Protein AF-J9EE79-F1 (afdb_monomer_lite)

Radius of gyration: 23.02 Å; chains: 1; bounding box: 46×38×69 Å

Organism: Wuchereria bancrofti (NCBI:txid6293)

Sequence (112 aa):
IKDEVVVESGHADDSNTNGWQRLKNVYFNKDVHFETSILMPCIEWTFIGTVFFTGPLGWQRAADRYNRYARGRIFLSPRDALRRKWDYAFTSFLRLGAINGTLASLYVGCMV

pLDDT: mean 78.05, std 16.9, range [33.5, 93.94]

Foldseek 3Di:
DDDDDDDDDDDPDPLPPDPVSVVVCCVPDPVRPPCCVVLVVVLVVLLVVQLVVFLVVQLVVQLVVLVVVCVPDDDPDPVVSVVVSCVRSNVSSCVRSNVRSVVRSVVSVVVD

Structure (mmCIF, N/CA/C/O backbone):
data_AF-J9EE79-F1
#
_entry.id   AF-J9EE79-F1
#
loop_
_atom_site.group_PDB
_atom_site.id
_atom_site.type_symbol
_atom_site.label_atom_id
_atom_site.label_alt_id
_atom_site.label_comp_id
_atom_site.label_asym_id
_atom_site.label_entity_id
_atom_site.label_seq_id
_atom_site.pdbx_PDB_ins_code
_atom_site.Cartn_x
_atom_site.Cartn_y
_atom_site.Cartn_z
_atom_site.occupancy
_atom_site.B_iso_or_equiv
_atom_site.auth_seq_id
_atom_site.auth_comp_id
_atom_site.auth_asym_id
_atom_site.auth_atom_id
_atom_site.pdbx_PDB_model_num
ATOM 1 N N . ILE A 1 1 ? 2.959 25.025 -43.976 1.00 36.16 1 ILE A N 1
ATOM 2 C CA . ILE A 1 1 ? 2.095 23.991 -44.592 1.00 36.16 1 ILE A CA 1
ATOM 3 C C . ILE A 1 1 ? 1.476 23.229 -43.429 1.00 36.16 1 ILE A C 1
ATOM 5 O O . ILE A 1 1 ? 2.221 22.873 -42.533 1.00 36.16 1 ILE A O 1
ATOM 9 N N . LYS A 1 2 ? 0.141 23.185 -43.435 1.00 35.66 2 LYS A N 1
ATOM 10 C CA . LYS A 1 2 ? -0.857 22.679 -42.473 1.00 35.66 2 LYS A CA 1
ATOM 11 C C . LYS A 1 2 ? -0.414 21.751 -41.329 1.00 35.66 2 LYS A C 1
ATOM 13 O O . LYS A 1 2 ? 0.281 20.769 -41.557 1.00 35.66 2 LYS A O 1
ATOM 18 N N . ASP A 1 3 ? -0.971 22.048 -40.154 1.00 47.50 3 ASP A N 1
ATOM 19 C CA . ASP A 1 3 ? -1.198 21.122 -39.044 1.00 47.50 3 ASP A CA 1
ATOM 20 C C . ASP A 1 3 ? -2.080 19.944 -39.478 1.00 47.50 3 ASP A C 1
ATOM 22 O O . ASP A 1 3 ? -3.076 20.150 -40.174 1.00 47.50 3 ASP A O 1
ATOM 26 N N . GLU A 1 4 ? -1.778 18.739 -38.993 1.00 39.09 4 GLU A N 1
ATOM 27 C CA . GLU A 1 4 ? -2.797 17.705 -38.808 1.00 39.09 4 GLU A CA 1
ATOM 28 C C . GLU A 1 4 ? -2.408 16.800 -37.631 1.00 39.09 4 GLU A C 1
ATOM 30 O O . GLU A 1 4 ? -1.586 15.891 -37.728 1.00 39.09 4 GLU A O 1
ATOM 35 N N . VAL A 1 5 ? -2.990 17.113 -36.474 1.00 45.62 5 VAL A N 1
ATOM 36 C CA . VAL A 1 5 ? -3.140 16.175 -35.364 1.00 45.62 5 VAL A CA 1
ATOM 37 C C . VAL A 1 5 ? -4.247 15.208 -35.771 1.00 45.62 5 VAL A C 1
ATOM 39 O O . VAL A 1 5 ? -5.399 15.620 -35.891 1.00 45.62 5 VAL A O 1
ATOM 42 N N . VAL A 1 6 ? -3.909 13.932 -35.950 1.00 39.25 6 VAL A N 1
ATOM 43 C CA . VAL A 1 6 ? -4.885 12.838 -35.989 1.00 39.25 6 VAL A CA 1
ATOM 44 C C . VAL A 1 6 ? -4.600 11.929 -34.802 1.00 39.25 6 VAL A C 1
ATOM 46 O O . VAL A 1 6 ? -3.620 11.188 -34.771 1.00 39.25 6 VAL A O 1
ATOM 49 N N . VAL A 1 7 ? -5.461 12.047 -33.795 1.00 52.47 7 VAL A N 1
ATOM 50 C CA . VAL A 1 7 ? -5.678 11.031 -32.766 1.00 52.47 7 VAL A CA 1
ATOM 51 C C . VAL A 1 7 ? -6.715 10.042 -33.313 1.00 52.47 7 VAL A C 1
ATOM 53 O O . VAL A 1 7 ? -7.610 10.448 -34.045 1.00 52.47 7 VAL A O 1
ATOM 56 N N . GLU A 1 8 ? -6.594 8.784 -32.882 1.00 37.59 8 GLU A N 1
ATOM 57 C CA . GLU A 1 8 ? -7.497 7.631 -33.055 1.00 37.59 8 GLU A CA 1
ATOM 58 C C . GLU A 1 8 ? -7.158 6.636 -34.173 1.00 37.59 8 GLU A C 1
ATOM 60 O O . GLU A 1 8 ? -7.468 6.800 -35.347 1.00 37.59 8 GLU A O 1
ATOM 65 N N . SER A 1 9 ? -6.661 5.471 -33.770 1.00 33.50 9 SER A N 1
ATOM 66 C CA . SER A 1 9 ? -7.526 4.289 -33.642 1.00 33.50 9 SER A CA 1
ATOM 67 C C . SER A 1 9 ? -6.713 3.132 -33.066 1.00 33.50 9 SER A C 1
ATOM 69 O O . SER A 1 9 ? -5.567 2.894 -33.442 1.00 33.50 9 SER A O 1
ATOM 71 N N . GLY A 1 10 ? -7.288 2.438 -32.085 1.00 39.25 10 GLY A N 1
ATOM 72 C CA . GLY A 1 10 ? -6.672 1.262 -31.496 1.00 39.25 10 GLY A CA 1
ATOM 73 C C . GLY A 1 10 ? -6.487 0.170 -32.542 1.00 39.25 10 GLY A C 1
ATOM 74 O O . GLY A 1 10 ? -7.462 -0.373 -33.055 1.00 39.25 10 GLY A O 1
ATOM 75 N N . HIS A 1 11 ? -5.238 -0.205 -32.793 1.00 37.06 11 HIS A N 1
ATOM 76 C CA . HIS A 1 11 ? -4.930 -1.551 -33.237 1.00 37.06 11 HIS A CA 1
ATOM 77 C C . HIS A 1 11 ? -4.276 -2.256 -32.054 1.00 37.06 11 HIS A C 1
ATOM 79 O O . HI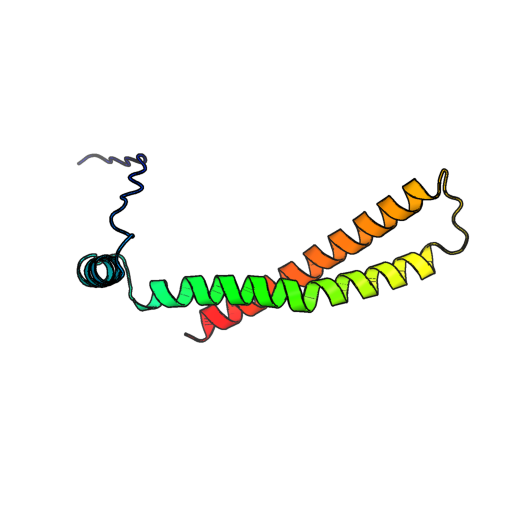S A 1 11 ? -3.079 -2.140 -31.798 1.00 37.06 11 HIS A O 1
ATOM 85 N N . ALA A 1 12 ? -5.115 -2.931 -31.266 1.00 45.25 12 ALA A N 1
ATOM 86 C CA . ALA A 1 12 ? -4.670 -4.045 -30.448 1.00 45.25 12 ALA A CA 1
ATOM 87 C C . ALA A 1 12 ? -4.227 -5.144 -31.420 1.00 45.25 12 ALA A C 1
ATOM 89 O O . ALA A 1 12 ? -4.970 -6.079 -31.699 1.00 45.25 12 ALA A O 1
ATOM 90 N N . ASP A 1 13 ? -3.055 -4.954 -32.019 1.00 44.16 13 ASP A N 1
ATOM 91 C CA . ASP A 1 13 ? -2.452 -5.963 -32.859 1.00 44.16 13 ASP A CA 1
ATOM 92 C C . ASP A 1 13 ? -2.027 -7.114 -31.957 1.00 44.16 13 ASP A C 1
ATOM 94 O O . ASP A 1 13 ? -1.151 -6.990 -31.094 1.00 44.16 13 ASP A O 1
ATOM 98 N N . ASP A 1 14 ? -2.626 -8.270 -32.218 1.00 53.53 14 ASP A N 1
ATOM 99 C CA . ASP A 1 14 ? -2.271 -9.592 -31.696 1.00 53.53 14 ASP A CA 1
ATOM 100 C C . ASP A 1 14 ? -0.822 -10.018 -32.049 1.00 53.53 14 ASP A C 1
ATOM 102 O O . ASP A 1 14 ? -0.419 -11.167 -31.858 1.00 53.53 14 ASP A O 1
ATOM 106 N N . SER A 1 15 ? 0.021 -9.091 -32.522 1.00 53.62 15 SER A N 1
ATOM 107 C CA . SER A 1 15 ? 1.445 -9.291 -32.804 1.00 53.62 15 SER A CA 1
ATOM 108 C C . SER A 1 15 ? 2.318 -9.390 -31.547 1.00 53.62 15 SER A C 1
ATOM 110 O O . SER A 1 15 ? 3.537 -9.516 -31.650 1.00 53.62 15 SER A O 1
ATOM 112 N N . ASN A 1 16 ? 1.723 -9.314 -30.354 1.00 54.81 16 ASN A N 1
ATOM 113 C CA . ASN A 1 16 ? 2.418 -9.437 -29.069 1.00 54.81 16 ASN A CA 1
ATOM 114 C C . ASN A 1 16 ? 2.365 -10.852 -28.470 1.00 54.81 16 ASN A C 1
ATOM 116 O O . ASN A 1 16 ? 2.787 -11.056 -27.333 1.00 54.81 16 ASN A O 1
ATOM 120 N N . THR A 1 17 ? 1.876 -11.841 -29.218 1.00 61.56 17 THR A N 1
ATOM 121 C CA . THR A 1 17 ? 1.794 -13.237 -28.760 1.00 61.56 17 THR A CA 1
ATOM 122 C C . THR A 1 17 ? 3.158 -13.934 -28.687 1.00 61.56 17 THR A C 1
ATOM 124 O O . THR A 1 17 ? 3.310 -14.888 -27.926 1.00 61.56 17 THR A O 1
ATOM 127 N N . ASN A 1 18 ? 4.179 -13.453 -29.410 1.00 74.50 18 ASN A N 1
ATOM 128 C CA . ASN A 1 18 ? 5.511 -14.062 -29.433 1.00 74.50 18 ASN A CA 1
ATOM 129 C C . ASN A 1 18 ? 6.614 -13.078 -28.995 1.00 74.50 18 ASN A C 1
ATOM 131 O O . ASN A 1 18 ? 6.776 -11.995 -29.562 1.00 74.50 18 ASN A O 1
ATOM 135 N N . GLY A 1 19 ? 7.428 -13.477 -28.009 1.00 74.19 19 GLY A N 1
ATOM 136 C CA . GLY A 1 19 ? 8.492 -12.644 -27.431 1.00 74.19 19 GLY A CA 1
ATOM 137 C C . GLY A 1 19 ? 9.525 -12.147 -28.450 1.00 74.19 19 GLY A C 1
ATOM 138 O O . GLY A 1 19 ? 10.095 -11.071 -28.275 1.00 74.19 19 GLY A O 1
ATOM 139 N N . TRP A 1 20 ? 9.714 -12.872 -29.556 1.00 76.31 20 TRP A N 1
ATOM 140 C CA . TRP A 1 20 ? 10.617 -12.468 -30.636 1.00 76.31 20 TRP A CA 1
ATOM 141 C C . TRP A 1 20 ? 10.116 -11.254 -31.433 1.00 76.31 20 TRP A C 1
ATOM 143 O O . TRP A 1 20 ? 10.906 -10.376 -31.779 1.00 76.31 20 TRP A O 1
ATOM 153 N N . GLN A 1 21 ? 8.808 -11.157 -31.690 1.00 75.12 21 GLN A N 1
ATOM 154 C CA . GLN A 1 21 ? 8.219 -9.997 -32.376 1.00 75.12 21 GLN A CA 1
ATOM 155 C C . GLN A 1 21 ? 8.322 -8.739 -31.514 1.00 75.12 21 GLN A C 1
ATOM 157 O O . GLN A 1 21 ? 8.664 -7.673 -32.021 1.00 75.12 21 GLN A O 1
ATOM 162 N N . ARG A 1 22 ? 8.146 -8.883 -30.196 1.00 70.38 22 ARG A N 1
ATOM 163 C CA . ARG A 1 22 ? 8.341 -7.796 -29.230 1.00 70.38 22 ARG A CA 1
ATOM 164 C C . ARG A 1 22 ? 9.783 -7.284 -29.231 1.00 70.38 22 ARG A C 1
ATOM 166 O O . ARG A 1 22 ? 10.000 -6.078 -29.253 1.00 70.38 22 ARG A O 1
ATOM 173 N N . LEU A 1 23 ? 10.762 -8.187 -29.277 1.00 70.94 23 LEU A N 1
ATOM 174 C CA . LEU A 1 23 ? 12.179 -7.821 -29.334 1.00 70.94 23 LEU A CA 1
ATOM 175 C C . LEU A 1 23 ? 12.526 -7.121 -30.656 1.00 70.94 23 LEU A C 1
ATOM 177 O O . LEU A 1 23 ? 13.220 -6.109 -30.662 1.00 70.94 23 LEU A O 1
ATOM 181 N N . LYS A 1 24 ? 11.971 -7.603 -31.772 1.00 72.69 24 LYS A N 1
ATOM 182 C CA . LYS A 1 24 ? 12.139 -6.980 -33.089 1.00 72.69 24 LYS A CA 1
ATOM 183 C C . LYS A 1 24 ? 11.542 -5.567 -33.119 1.00 72.69 24 LYS A C 1
ATOM 185 O O . LYS A 1 24 ? 12.205 -4.642 -33.573 1.00 72.69 24 LYS A O 1
ATOM 190 N N . ASN A 1 25 ? 10.353 -5.371 -32.557 1.00 70.81 25 ASN A N 1
ATOM 191 C CA . ASN A 1 25 ? 9.716 -4.054 -32.492 1.00 70.81 25 ASN A CA 1
ATOM 192 C C . ASN A 1 25 ? 10.520 -3.039 -31.666 1.00 70.81 25 ASN A C 1
ATOM 194 O O . ASN A 1 25 ? 10.580 -1.880 -32.057 1.00 70.81 25 ASN A O 1
ATOM 198 N N . VAL A 1 26 ? 11.193 -3.463 -30.588 1.00 70.38 26 VAL A N 1
ATOM 199 C CA . VAL A 1 26 ? 12.075 -2.586 -29.787 1.00 70.38 26 VAL A CA 1
ATOM 200 C C . VAL A 1 26 ? 13.303 -2.115 -30.578 1.00 70.38 26 VAL A C 1
ATOM 202 O O . VAL A 1 26 ? 13.761 -0.997 -30.387 1.00 70.38 26 VAL A O 1
ATOM 205 N N . TYR A 1 27 ? 13.832 -2.935 -31.488 1.00 66.69 27 TYR A N 1
ATOM 206 C CA . TYR A 1 27 ? 14.990 -2.556 -32.309 1.00 66.69 27 TYR A CA 1
ATOM 207 C C . TYR A 1 27 ? 14.625 -1.741 -33.557 1.00 66.69 27 TYR A C 1
ATOM 209 O O . TYR A 1 27 ? 15.426 -0.921 -34.002 1.00 66.69 27 TYR A O 1
ATOM 217 N N . PHE A 1 28 ? 13.455 -1.986 -34.156 1.00 71.12 28 PHE A N 1
ATOM 218 C CA . PHE A 1 28 ? 13.053 -1.345 -35.413 1.00 71.12 28 PHE A CA 1
ATOM 219 C C . PHE A 1 28 ? 12.262 -0.043 -35.217 1.00 71.12 28 PHE A C 1
ATOM 221 O O . PHE A 1 28 ? 12.352 0.839 -36.072 1.00 71.12 28 PHE A O 1
ATOM 228 N N . ASN A 1 29 ? 11.538 0.121 -34.104 1.00 67.25 29 ASN A N 1
ATOM 229 C CA . ASN A 1 29 ? 10.884 1.388 -33.780 1.00 67.25 29 ASN A CA 1
ATOM 230 C C . ASN A 1 29 ? 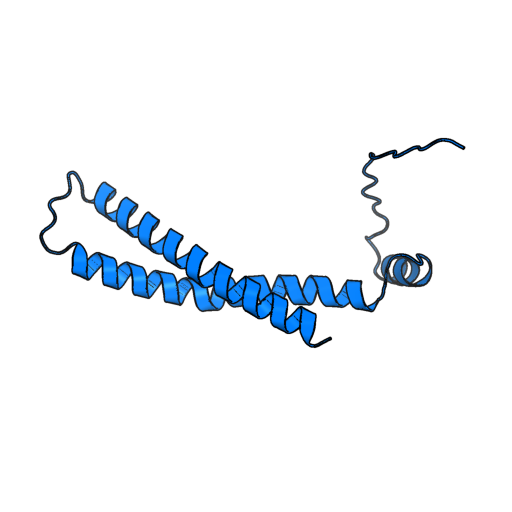11.856 2.315 -33.050 1.00 67.25 29 ASN A C 1
ATOM 232 O O . ASN A 1 29 ? 12.231 2.060 -31.909 1.00 67.25 29 ASN A O 1
ATOM 236 N N . LYS A 1 30 ? 12.219 3.432 -33.692 1.00 59.75 30 LYS A N 1
ATOM 237 C CA . LYS A 1 30 ? 13.087 4.473 -33.110 1.00 59.75 30 LYS A CA 1
ATOM 238 C C . LYS A 1 30 ? 12.515 5.132 -31.850 1.00 59.75 30 LYS A C 1
ATOM 240 O O . LYS A 1 30 ? 13.286 5.709 -31.091 1.00 59.75 30 LYS A O 1
ATOM 245 N N . ASP A 1 31 ? 11.208 5.012 -31.632 1.00 59.84 31 ASP A N 1
ATOM 246 C CA . ASP A 1 31 ? 10.496 5.665 -30.530 1.00 59.84 31 ASP A CA 1
ATOM 247 C C . ASP A 1 31 ? 10.427 4.798 -29.258 1.00 59.84 31 ASP A C 1
ATOM 249 O O . ASP A 1 31 ? 10.054 5.286 -28.192 1.00 59.84 31 ASP A O 1
ATOM 253 N N . VAL A 1 32 ? 10.792 3.509 -29.336 1.00 61.44 32 VAL A N 1
ATOM 254 C CA . VAL A 1 32 ? 10.757 2.586 -28.191 1.00 61.44 32 VAL A CA 1
ATOM 255 C C . VAL A 1 32 ? 12.175 2.350 -27.685 1.00 61.44 32 VAL A C 1
ATOM 257 O O . VAL A 1 32 ? 12.879 1.450 -28.136 1.00 61.44 32 VAL A O 1
ATOM 260 N N . HIS A 1 33 ? 12.606 3.151 -26.711 1.00 69.00 33 HIS A N 1
ATOM 261 C CA . HIS A 1 33 ? 13.890 2.929 -26.053 1.00 69.00 33 HIS A CA 1
ATOM 262 C C . HIS A 1 33 ? 13.833 1.686 -25.153 1.00 69.00 33 HIS A C 1
ATOM 264 O O . HIS A 1 33 ? 12.928 1.521 -24.328 1.00 69.00 33 HIS A O 1
ATOM 270 N N . PHE A 1 34 ? 14.837 0.815 -25.293 1.00 68.31 34 PHE A N 1
ATOM 271 C CA . PHE A 1 34 ? 15.007 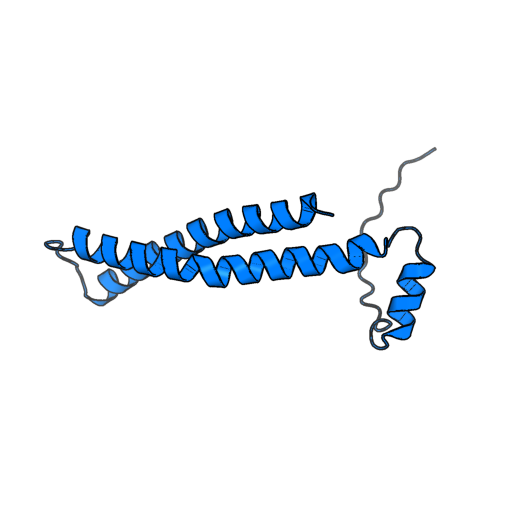-0.386 -24.470 1.00 68.31 34 PHE A CA 1
ATOM 272 C C . PHE A 1 34 ? 14.973 -0.061 -22.968 1.00 68.31 34 PHE A C 1
ATOM 274 O O . PHE A 1 34 ? 14.308 -0.753 -22.198 1.00 68.31 34 PHE A O 1
ATOM 281 N N . GLU A 1 35 ? 15.606 1.042 -22.572 1.00 72.00 35 GLU A N 1
ATOM 282 C CA . GLU A 1 35 ? 15.638 1.528 -21.190 1.00 72.00 35 GLU A CA 1
ATOM 283 C C . GLU A 1 35 ? 14.230 1.828 -20.666 1.00 72.00 35 GLU A C 1
ATOM 285 O O . GLU A 1 35 ? 13.841 1.317 -19.618 1.00 72.00 35 GLU A O 1
ATOM 290 N N . THR A 1 36 ? 13.405 2.543 -21.436 1.00 76.56 36 THR A N 1
ATOM 291 C CA . THR A 1 36 ? 12.020 2.859 -21.055 1.00 76.56 36 THR A CA 1
ATOM 292 C C . THR A 1 36 ? 11.163 1.600 -20.915 1.00 76.56 36 THR A C 1
ATOM 294 O O . THR A 1 36 ? 10.329 1.518 -20.013 1.00 76.56 36 THR A O 1
ATOM 297 N N . SER A 1 37 ? 11.402 0.588 -21.758 1.00 76.25 37 SER A N 1
ATOM 298 C CA . SER A 1 37 ? 10.641 -0.669 -21.744 1.00 76.25 37 SER A CA 1
ATOM 299 C C . SER A 1 37 ? 10.853 -1.518 -20.482 1.00 76.25 37 SER A C 1
ATOM 301 O O . SER A 1 37 ? 9.975 -2.300 -20.115 1.00 76.25 37 SER A O 1
ATOM 303 N N . ILE A 1 38 ? 11.997 -1.359 -19.811 1.00 80.25 38 ILE A N 1
ATOM 304 C CA . ILE A 1 38 ? 12.333 -2.050 -18.556 1.00 80.25 38 ILE A CA 1
ATOM 305 C C . ILE A 1 38 ? 12.024 -1.153 -17.356 1.00 80.25 38 ILE A C 1
ATOM 307 O O . ILE A 1 38 ? 11.552 -1.622 -16.322 1.00 80.25 38 ILE A O 1
ATOM 311 N N . LEU A 1 39 ? 12.254 0.149 -17.497 1.00 83.25 39 LEU A N 1
ATOM 312 C CA . LEU A 1 39 ? 12.105 1.118 -16.422 1.00 83.25 39 LEU A CA 1
ATOM 313 C C . LEU A 1 39 ? 10.631 1.325 -16.049 1.00 83.25 39 LEU A C 1
ATOM 315 O O . LEU A 1 39 ? 10.310 1.313 -14.862 1.00 83.25 39 LEU A O 1
ATOM 319 N N . MET A 1 40 ? 9.721 1.423 -17.028 1.00 84.31 40 MET A N 1
ATOM 320 C CA . MET A 1 40 ? 8.282 1.559 -16.753 1.00 84.31 40 MET A CA 1
ATOM 321 C C . MET A 1 40 ? 7.714 0.441 -15.866 1.00 84.31 40 MET A C 1
ATOM 323 O O . MET A 1 40 ? 7.181 0.764 -14.802 1.00 84.31 40 MET A O 1
ATOM 327 N N . PRO A 1 41 ? 7.856 -0.857 -16.204 1.00 88.12 41 PRO A N 1
ATOM 328 C CA . PRO A 1 41 ? 7.340 -1.910 -15.338 1.00 88.12 41 PRO A CA 1
ATOM 329 C C . PRO A 1 41 ? 8.046 -1.921 -13.976 1.00 88.12 41 PRO A C 1
ATOM 331 O O . PRO A 1 41 ? 7.399 -2.165 -12.962 1.00 88.12 41 PRO A O 1
ATOM 334 N N . CYS A 1 42 ? 9.343 -1.603 -13.901 1.00 88.00 42 CYS A N 1
ATOM 335 C CA . CYS A 1 42 ? 10.037 -1.482 -12.616 1.00 88.00 42 CYS A CA 1
ATOM 336 C C . CYS A 1 42 ? 9.426 -0.393 -11.720 1.00 88.00 42 CYS A C 1
ATOM 338 O O . CYS A 1 42 ? 9.219 -0.641 -10.531 1.00 88.00 42 CYS A O 1
ATOM 340 N N . ILE A 1 43 ? 9.093 0.780 -12.269 1.00 89.62 43 ILE A N 1
ATOM 341 C CA . ILE A 1 43 ? 8.406 1.870 -11.554 1.00 89.62 43 ILE A CA 1
ATOM 342 C C . ILE A 1 43 ? 7.010 1.433 -11.095 1.00 89.62 43 ILE A C 1
ATOM 344 O O . ILE A 1 43 ? 6.637 1.663 -9.944 1.00 89.62 43 ILE A O 1
ATOM 348 N N . GLU A 1 44 ? 6.242 0.776 -11.962 1.00 90.88 44 GLU A N 1
ATOM 349 C CA . GLU A 1 44 ? 4.892 0.306 -11.635 1.00 90.88 44 GLU A CA 1
ATOM 350 C C . GLU A 1 44 ? 4.913 -0.733 -10.511 1.00 90.88 44 GLU A C 1
ATOM 352 O O . GLU A 1 44 ? 4.195 -0.603 -9.517 1.00 90.88 44 GLU A O 1
ATOM 357 N N . TRP A 1 45 ? 5.782 -1.740 -10.613 1.00 92.25 45 TRP A N 1
ATOM 358 C CA . TRP A 1 45 ? 5.910 -2.781 -9.597 1.00 92.25 45 TRP A CA 1
ATOM 359 C C . TRP A 1 45 ? 6.459 -2.247 -8.278 1.00 92.25 45 TRP A C 1
ATOM 361 O O . TRP A 1 45 ? 6.018 -2.686 -7.215 1.00 92.25 45 TRP A O 1
ATOM 371 N N . THR A 1 46 ? 7.380 -1.281 -8.312 1.00 92.69 46 THR A N 1
ATOM 372 C CA . THR A 1 46 ? 7.872 -0.641 -7.084 1.00 92.69 46 THR A CA 1
ATOM 373 C C . THR A 1 46 ? 6.801 0.217 -6.431 1.00 92.69 46 THR A C 1
ATOM 375 O O . THR A 1 46 ? 6.633 0.120 -5.214 1.00 92.69 46 THR A O 1
ATOM 378 N N . PHE A 1 47 ? 6.003 0.966 -7.196 1.00 93.25 47 PHE A N 1
ATOM 379 C CA . PHE A 1 47 ? 4.828 1.668 -6.675 1.00 93.25 47 PHE A CA 1
ATOM 380 C C . PHE A 1 47 ? 3.838 0.693 -6.021 1.00 93.25 47 PHE A C 1
ATOM 382 O O . PHE A 1 47 ? 3.467 0.855 -4.859 1.00 93.25 47 PHE A O 1
ATOM 389 N N . ILE A 1 48 ? 3.448 -0.363 -6.737 1.00 93.94 48 ILE A N 1
ATOM 390 C CA . ILE A 1 48 ? 2.490 -1.359 -6.245 1.00 93.94 48 ILE A CA 1
ATOM 391 C C . ILE A 1 48 ? 3.027 -2.037 -4.977 1.00 93.94 48 ILE A C 1
ATOM 393 O O . ILE A 1 48 ? 2.340 -2.084 -3.954 1.00 93.94 48 ILE A O 1
ATOM 397 N N . GLY A 1 49 ? 4.273 -2.513 -5.005 1.00 93.94 49 GLY A N 1
ATOM 398 C CA . GLY A 1 49 ? 4.899 -3.201 -3.877 1.00 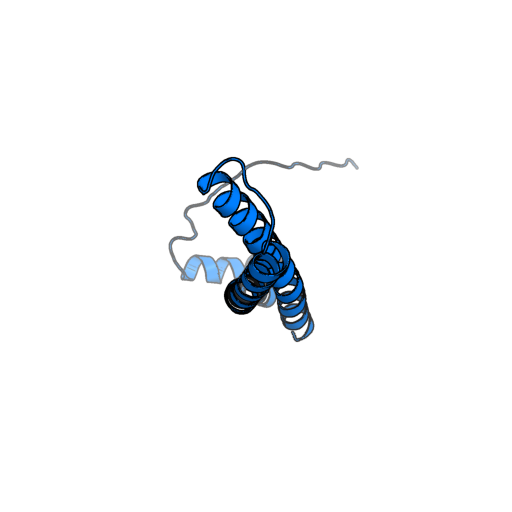93.94 49 GLY A CA 1
ATOM 399 C C . GLY A 1 49 ? 4.992 -2.325 -2.629 1.00 93.94 49 GLY A C 1
ATOM 400 O O . GLY A 1 49 ? 4.700 -2.772 -1.519 1.00 93.94 49 GLY A O 1
ATOM 401 N N . THR A 1 50 ? 5.328 -1.049 -2.794 1.00 93.56 50 THR A N 1
ATOM 402 C CA . THR A 1 50 ? 5.453 -0.108 -1.671 1.00 93.56 50 THR A CA 1
ATOM 403 C C . THR A 1 50 ? 4.104 0.325 -1.108 1.00 93.56 50 THR A C 1
ATOM 405 O O . THR A 1 50 ? 3.972 0.434 0.116 1.00 93.56 50 THR A O 1
ATOM 408 N N . VAL A 1 51 ? 3.074 0.486 -1.944 1.00 93.69 51 VAL A N 1
ATOM 409 C CA . VAL A 1 51 ? 1.689 0.691 -1.489 1.00 93.69 51 VAL A CA 1
ATOM 410 C C . VAL A 1 51 ? 1.223 -0.504 -0.655 1.00 93.69 51 VAL A C 1
ATOM 412 O O . VAL A 1 51 ? 0.705 -0.313 0.447 1.00 93.69 51 VAL A O 1
ATOM 415 N N . PHE A 1 52 ? 1.456 -1.734 -1.120 1.00 93.12 52 PHE A N 1
ATOM 416 C CA . PHE A 1 52 ? 1.062 -2.942 -0.389 1.00 93.12 52 PHE A CA 1
ATOM 417 C C . PHE A 1 52 ? 1.858 -3.170 0.896 1.00 93.12 52 PHE A C 1
ATOM 419 O O . PHE A 1 52 ? 1.309 -3.713 1.850 1.00 93.12 52 PHE A O 1
ATOM 426 N N . PHE A 1 53 ? 3.117 -2.739 0.965 1.00 92.88 53 PHE A N 1
ATOM 427 C CA . PHE A 1 53 ? 3.925 -2.889 2.174 1.00 92.88 53 PHE A CA 1
ATOM 428 C C . PHE A 1 53 ? 3.620 -1.808 3.222 1.00 92.88 53 PHE A C 1
ATOM 430 O O . PHE A 1 53 ? 3.470 -2.089 4.412 1.00 92.88 53 PHE A O 1
ATOM 437 N N . THR A 1 54 ? 3.496 -0.550 2.794 1.00 91.25 54 THR A N 1
ATOM 438 C CA . THR A 1 54 ? 3.339 0.592 3.711 1.00 91.25 54 THR A CA 1
ATOM 439 C C . THR A 1 54 ? 1.881 0.920 4.029 1.00 91.25 54 THR A C 1
ATOM 441 O O . THR A 1 54 ? 1.583 1.416 5.120 1.00 91.25 54 THR A O 1
ATOM 444 N N . GLY A 1 55 ? 0.955 0.597 3.126 1.00 89.25 55 GLY A N 1
ATOM 445 C CA . GLY A 1 55 ? -0.477 0.811 3.301 1.00 89.25 55 GLY A CA 1
ATOM 446 C C . GLY A 1 55 ? -1.062 0.100 4.530 1.00 89.25 55 GLY A C 1
ATOM 447 O O . GLY A 1 55 ? -1.712 0.769 5.342 1.00 89.25 55 GLY A O 1
ATOM 448 N N . PRO A 1 56 ? -0.823 -1.211 4.749 1.00 92.19 56 PRO A N 1
ATOM 449 C CA . PRO A 1 56 ? -1.345 -1.934 5.913 1.00 92.19 56 PRO A CA 1
ATOM 450 C C . PRO A 1 56 ? -0.853 -1.361 7.248 1.00 92.19 56 PRO A C 1
ATOM 452 O O . PRO A 1 56 ? -1.609 -1.300 8.216 1.00 92.19 56 PRO A O 1
ATOM 455 N N . LEU A 1 57 ? 0.382 -0.856 7.293 1.00 90.25 57 LEU A N 1
ATOM 456 C CA . LEU A 1 57 ? 0.923 -0.146 8.457 1.00 90.25 57 LEU A CA 1
ATOM 457 C C . LEU A 1 57 ? 0.145 1.146 8.759 1.00 90.25 57 LEU A C 1
ATOM 459 O O . LEU A 1 57 ? -0.097 1.476 9.923 1.00 90.25 57 LEU A O 1
ATOM 463 N N . GLY A 1 58 ? -0.262 1.885 7.724 1.00 87.50 58 GLY A N 1
ATOM 464 C CA . GLY A 1 58 ? -1.129 3.061 7.855 1.00 87.50 58 GLY A CA 1
ATOM 465 C C . GLY A 1 58 ? -2.531 2.695 8.337 1.00 87.50 58 GLY A C 1
ATOM 466 O O . GLY A 1 58 ? -3.061 3.342 9.243 1.00 87.50 58 GLY A O 1
ATOM 467 N N . TRP A 1 59 ? -3.084 1.614 7.786 1.00 89.75 59 TRP A N 1
ATOM 468 C CA . TRP A 1 59 ? -4.384 1.052 8.148 1.00 89.75 59 TRP A CA 1
ATOM 469 C C . TRP A 1 59 ? -4.457 0.661 9.631 1.00 89.75 59 TRP A C 1
ATOM 471 O O . TRP A 1 59 ? -5.344 1.128 10.349 1.00 89.75 59 TRP A O 1
ATOM 481 N N . GLN A 1 60 ? -3.486 -0.117 10.119 1.00 90.88 60 GLN A N 1
ATOM 482 C CA . GLN A 1 60 ? -3.416 -0.551 11.520 1.00 90.88 60 GLN A CA 1
ATOM 483 C C . GLN A 1 60 ? -3.301 0.642 12.478 1.00 90.88 60 GLN A C 1
ATOM 485 O O . GLN A 1 60 ? -4.100 0.788 13.405 1.00 90.88 60 GLN A O 1
ATOM 490 N N . ARG A 1 61 ? -2.379 1.576 12.204 1.00 89.75 61 ARG A N 1
ATOM 491 C CA . ARG A 1 61 ? -2.199 2.783 13.031 1.00 89.75 61 ARG A CA 1
ATOM 492 C C . ARG A 1 61 ? -3.440 3.676 13.059 1.00 89.75 61 ARG A C 1
ATOM 494 O O . ARG A 1 61 ? -3.675 4.366 14.055 1.00 89.75 61 ARG A O 1
ATOM 501 N N . ALA A 1 62 ? -4.201 3.724 11.969 1.00 90.06 62 ALA A N 1
ATOM 502 C CA . ALA A 1 62 ? -5.448 4.473 11.891 1.00 90.06 62 ALA A CA 1
ATOM 503 C C . ALA A 1 62 ? -6.571 3.776 12.669 1.00 90.06 62 ALA A C 1
ATOM 505 O O . ALA A 1 62 ? -7.273 4.430 13.440 1.00 90.06 62 ALA A O 1
ATOM 506 N N . ALA A 1 63 ? -6.692 2.453 12.555 1.00 89.06 63 ALA A N 1
ATOM 507 C CA . ALA A 1 63 ? -7.648 1.670 13.331 1.00 89.06 63 ALA A CA 1
ATOM 508 C C . ALA A 1 63 ? -7.417 1.814 14.849 1.00 89.06 63 ALA A C 1
ATOM 510 O O . ALA A 1 63 ? -8.376 2.007 15.601 1.00 89.06 63 ALA A O 1
ATOM 511 N N . ASP A 1 64 ? -6.159 1.816 15.297 1.00 89.31 64 ASP A N 1
ATOM 512 C CA . ASP A 1 64 ? -5.805 2.017 16.708 1.00 89.31 64 ASP A CA 1
ATOM 513 C C . ASP A 1 64 ? -6.087 3.436 17.202 1.00 89.31 64 ASP A C 1
ATOM 515 O O . ASP A 1 64 ? -6.517 3.639 18.341 1.00 89.31 64 ASP A O 1
ATOM 519 N N . ARG A 1 65 ? -5.857 4.451 16.360 1.00 88.88 65 ARG A N 1
ATOM 520 C CA . ARG A 1 65 ? -6.258 5.831 16.667 1.00 88.88 65 ARG A CA 1
ATOM 521 C C . ARG A 1 65 ? -7.773 5.942 16.774 1.00 88.88 65 ARG A C 1
ATOM 523 O O . ARG A 1 65 ? -8.267 6.500 17.749 1.00 88.88 65 ARG A O 1
ATOM 530 N N . TYR A 1 66 ? -8.504 5.359 15.829 1.00 88.25 66 TYR A N 1
ATOM 531 C CA . TYR A 1 66 ? -9.961 5.351 15.848 1.00 88.25 66 TYR A CA 1
ATOM 532 C C . TYR A 1 66 ? -10.497 4.724 17.137 1.00 88.25 66 TYR A C 1
ATOM 534 O O . TYR A 1 66 ? -11.307 5.344 17.816 1.00 88.25 66 TYR A O 1
ATOM 542 N N . ASN A 1 67 ? -9.994 3.549 17.529 1.00 86.56 67 ASN A N 1
ATOM 543 C CA . ASN A 1 67 ? -10.400 2.881 18.767 1.00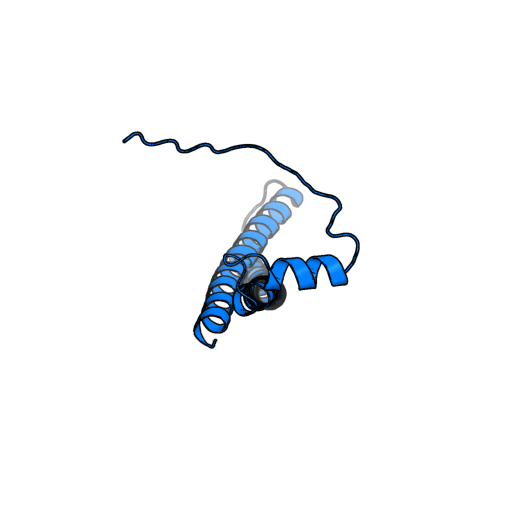 86.56 67 ASN A CA 1
ATOM 544 C C . ASN A 1 67 ? -10.140 3.749 20.015 1.00 86.56 67 ASN A C 1
ATOM 546 O O . ASN A 1 67 ? -10.952 3.745 20.938 1.00 86.56 67 ASN A O 1
ATOM 550 N N . ARG A 1 68 ? -9.040 4.516 20.046 1.00 87.81 68 ARG A N 1
ATOM 551 C CA . ARG A 1 68 ? -8.732 5.442 21.150 1.00 87.81 68 ARG A CA 1
ATOM 552 C C . ARG A 1 68 ? -9.696 6.630 21.204 1.00 87.81 68 ARG A C 1
ATOM 554 O O . ARG A 1 68 ? -10.207 6.928 22.277 1.00 87.81 68 ARG A O 1
ATOM 561 N N . TYR A 1 69 ? -9.992 7.258 20.066 1.00 86.19 69 TYR A N 1
ATOM 562 C CA . TYR A 1 69 ? -10.895 8.420 19.981 1.00 86.19 69 TYR A CA 1
ATOM 563 C C . TYR A 1 69 ? -12.391 8.060 19.931 1.00 86.19 69 TYR A C 1
ATOM 565 O O . TYR A 1 69 ? -13.254 8.936 19.985 1.00 86.19 69 TYR A O 1
ATOM 573 N N . ALA A 1 70 ? -12.734 6.785 19.755 1.00 83.31 70 ALA A N 1
ATOM 574 C CA . ALA A 1 70 ? -14.115 6.307 19.751 1.00 83.31 70 ALA A CA 1
ATOM 575 C C . ALA A 1 70 ? -14.620 5.916 21.149 1.00 83.31 70 ALA A C 1
ATOM 577 O O . ALA A 1 70 ? -15.828 5.746 21.315 1.00 83.31 70 ALA A O 1
ATOM 578 N N . ARG A 1 71 ? -13.739 5.796 22.157 1.00 80.81 71 ARG A N 1
ATOM 579 C CA . ARG A 1 71 ? -14.154 5.525 23.543 1.00 80.81 71 ARG A CA 1
ATOM 580 C C . ARG A 1 71 ? -15.106 6.628 24.020 1.00 80.81 71 ARG A C 1
ATOM 582 O O . ARG A 1 71 ? -14.729 7.793 24.052 1.00 80.81 71 ARG A O 1
ATOM 589 N N . GLY A 1 72 ? -16.338 6.248 24.361 1.00 77.25 72 GLY A N 1
ATOM 590 C CA . GLY A 1 72 ? -17.379 7.159 24.853 1.00 77.25 72 GLY A CA 1
ATOM 591 C C . GLY A 1 72 ? -18.296 7.761 23.782 1.00 77.25 72 GLY A C 1
ATOM 592 O O . GLY A 1 72 ? -19.211 8.500 24.133 1.00 77.25 72 GLY A O 1
ATOM 593 N N . ARG A 1 73 ? -18.108 7.445 22.491 1.00 80.56 73 ARG A N 1
ATOM 594 C CA . ARG A 1 73 ? -19.050 7.872 21.446 1.00 80.56 73 ARG A CA 1
ATOM 595 C C . ARG A 1 73 ? -20.224 6.903 21.334 1.00 80.56 73 ARG A C 1
ATOM 597 O O . ARG A 1 73 ? -20.035 5.697 21.203 1.00 80.56 73 ARG A O 1
ATOM 604 N N . ILE A 1 74 ? -21.434 7.455 21.365 1.00 80.00 74 ILE A N 1
ATOM 605 C CA . ILE A 1 74 ? -22.679 6.713 21.169 1.00 80.00 74 ILE A CA 1
ATOM 606 C C . ILE A 1 74 ? -22.923 6.623 19.661 1.00 80.00 74 ILE A C 1
ATOM 608 O O . ILE A 1 74 ? -22.999 7.642 18.975 1.00 80.00 74 ILE A O 1
ATOM 612 N N . PHE A 1 75 ? -23.007 5.405 19.136 1.00 82.69 75 PHE A N 1
ATOM 613 C CA . PHE A 1 75 ? -23.328 5.155 17.732 1.00 82.69 75 PHE A CA 1
ATOM 614 C C . PHE A 1 75 ? -24.797 4.748 17.604 1.00 82.69 75 PHE A C 1
ATOM 616 O O . PHE A 1 75 ? -25.302 4.008 18.443 1.00 82.69 75 PHE A O 1
ATOM 623 N N . LEU A 1 76 ? -25.463 5.177 16.527 1.00 81.94 76 LEU A N 1
ATOM 624 C CA . LEU A 1 76 ? -26.836 4.757 16.202 1.00 81.94 76 LEU A CA 1
ATOM 625 C C . LEU A 1 76 ? -26.951 3.237 15.983 1.00 81.94 76 LEU A C 1
ATOM 627 O O . LEU A 1 76 ? -27.989 2.648 16.261 1.00 81.94 76 LEU A O 1
ATOM 631 N N . SER A 1 77 ? -25.894 2.597 15.466 1.00 85.44 77 SER A N 1
ATOM 632 C CA . SER A 1 77 ? -25.838 1.157 15.195 1.00 85.44 77 SER A CA 1
ATOM 633 C C . SER A 1 77 ? -24.386 0.655 15.161 1.00 85.44 77 SER A C 1
ATOM 635 O O . SER A 1 77 ? -23.505 1.379 14.681 1.00 85.44 77 SER A O 1
ATOM 637 N N . PRO A 1 78 ? -24.106 -0.593 15.591 1.00 81.31 78 PRO A N 1
ATOM 638 C CA . PRO A 1 78 ? -22.765 -1.182 15.515 1.00 81.31 78 PRO A CA 1
ATOM 639 C C . PRO A 1 78 ? -22.228 -1.280 14.078 1.00 81.31 78 PRO A C 1
ATOM 641 O O . PRO A 1 78 ? -21.024 -1.150 13.856 1.00 81.31 78 PRO A O 1
ATOM 644 N N . ARG A 1 79 ? -23.107 -1.449 13.080 1.00 85.38 79 ARG A N 1
ATOM 645 C CA . ARG A 1 79 ? -22.709 -1.493 11.660 1.00 85.38 79 ARG A CA 1
ATOM 646 C C . ARG A 1 79 ? -22.165 -0.151 11.175 1.00 85.38 79 ARG A C 1
ATOM 648 O O . ARG A 1 79 ? -21.208 -0.102 10.408 1.00 85.38 79 ARG A O 1
ATOM 655 N N . ASP A 1 80 ? -22.749 0.934 11.664 1.00 86.50 80 ASP A N 1
ATOM 656 C CA . ASP A 1 80 ? -22.388 2.293 11.269 1.00 86.50 80 ASP A CA 1
ATOM 657 C C . ASP A 1 80 ? -21.037 2.721 11.879 1.00 86.50 80 ASP A C 1
ATOM 659 O O . ASP A 1 80 ? -20.254 3.454 11.270 1.00 86.50 80 ASP A O 1
ATOM 663 N N . ALA A 1 81 ? -20.707 2.191 13.063 1.00 84.75 81 ALA A N 1
ATOM 664 C CA . ALA A 1 81 ? -19.383 2.332 13.672 1.00 84.75 81 ALA A CA 1
ATOM 665 C C . ALA A 1 81 ? -18.299 1.600 12.862 1.00 84.75 81 ALA A C 1
ATOM 667 O O . ALA A 1 81 ? -17.226 2.153 12.610 1.00 84.75 81 ALA A O 1
ATOM 668 N N . LEU A 1 82 ? -18.592 0.376 12.405 1.00 86.56 82 LEU A N 1
ATOM 669 C CA . LEU A 1 82 ? -17.671 -0.402 11.571 1.00 86.56 82 LEU A CA 1
ATOM 670 C C . LEU A 1 82 ? -17.394 0.283 10.233 1.00 86.56 82 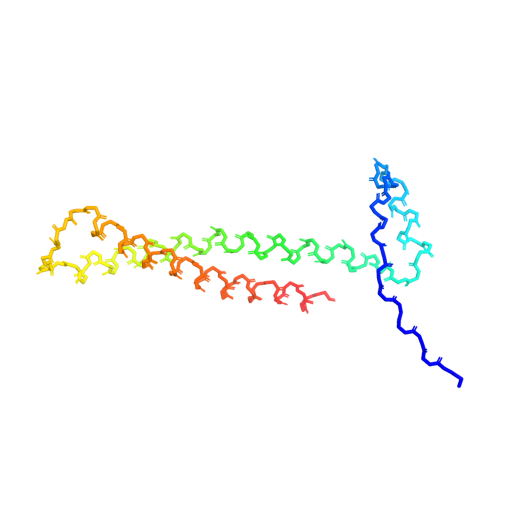LEU A C 1
ATOM 672 O O . LEU A 1 82 ? -16.234 0.339 9.828 1.00 86.56 82 LEU A O 1
ATOM 676 N N . ARG A 1 83 ? -18.419 0.851 9.586 1.00 89.31 83 ARG A N 1
ATOM 677 C CA . ARG A 1 83 ? -18.252 1.577 8.321 1.00 89.31 83 ARG A CA 1
ATOM 678 C C . ARG A 1 83 ? -17.328 2.783 8.479 1.00 89.31 83 ARG A C 1
ATOM 680 O O . ARG A 1 83 ? -16.338 2.878 7.768 1.00 89.31 83 ARG A O 1
ATOM 687 N N . ARG A 1 84 ? -17.552 3.624 9.497 1.00 86.12 84 ARG A N 1
ATOM 688 C CA . ARG A 1 84 ? -16.678 4.780 9.780 1.00 86.12 84 ARG A CA 1
ATOM 689 C C . ARG A 1 84 ? -15.242 4.377 10.113 1.00 86.12 84 ARG A C 1
ATOM 691 O O . ARG A 1 84 ? -14.303 5.080 9.742 1.00 86.12 84 ARG A O 1
ATOM 698 N N . LYS A 1 85 ? -15.061 3.262 10.828 1.00 88.31 85 LYS A N 1
ATOM 699 C CA . LYS A 1 85 ? -13.731 2.712 11.109 1.00 88.31 85 LYS A CA 1
ATOM 700 C C . LYS A 1 85 ? -13.038 2.284 9.818 1.00 88.31 85 LYS A C 1
ATOM 702 O O . LYS A 1 85 ? -11.866 2.597 9.636 1.00 88.31 85 LYS A O 1
ATOM 707 N N . TRP A 1 86 ? -13.764 1.603 8.936 1.00 89.69 86 TRP A N 1
ATOM 708 C CA . TRP A 1 86 ? -13.264 1.186 7.631 1.00 89.69 86 TRP A CA 1
ATOM 709 C C . TRP A 1 86 ? -12.910 2.372 6.740 1.00 89.69 86 TRP A C 1
ATOM 711 O O . TRP A 1 86 ? -11.796 2.405 6.232 1.00 89.69 86 TRP A O 1
ATOM 721 N N . ASP A 1 87 ? -13.777 3.377 6.636 1.00 91.56 87 ASP A N 1
ATOM 722 C CA . ASP A 1 87 ? -13.522 4.577 5.833 1.00 91.56 87 ASP A CA 1
ATOM 723 C C . ASP A 1 87 ? -12.260 5.311 6.319 1.00 91.56 87 ASP A C 1
ATOM 725 O O . ASP A 1 87 ? -11.372 5.654 5.534 1.00 91.56 87 ASP A O 1
ATOM 729 N N . TYR A 1 88 ? -12.115 5.494 7.636 1.00 89.19 88 TYR A N 1
ATOM 730 C CA . TYR A 1 88 ? -10.941 6.145 8.225 1.00 89.19 88 TYR A CA 1
ATOM 731 C C . TYR A 1 88 ? -9.649 5.351 8.004 1.00 89.19 88 TYR A C 1
ATOM 733 O O . TYR A 1 88 ? -8.573 5.902 7.753 1.00 89.19 88 TYR A O 1
ATOM 741 N N . ALA A 1 89 ? -9.744 4.032 8.101 1.00 89.31 89 ALA A N 1
ATOM 742 C CA . ALA A 1 89 ? -8.588 3.178 7.967 1.00 89.31 89 ALA A CA 1
ATOM 743 C C . ALA A 1 89 ? -8.184 3.030 6.483 1.00 89.31 89 ALA A C 1
ATOM 745 O O . ALA A 1 89 ? -6.993 3.065 6.176 1.00 89.31 89 ALA A O 1
ATOM 746 N N . PHE A 1 90 ? -9.143 2.949 5.557 1.00 90.00 90 PHE A N 1
ATOM 747 C CA . PHE A 1 90 ? -8.900 2.868 4.115 1.00 90.00 90 PHE A CA 1
ATOM 748 C C . PHE A 1 90 ? -8.344 4.177 3.542 1.00 90.00 90 PHE A C 1
ATOM 750 O O . PHE A 1 90 ? -7.381 4.170 2.779 1.00 90.00 90 PHE A O 1
ATOM 757 N N . THR A 1 91 ? -8.870 5.324 3.976 1.00 92.19 91 THR A N 1
ATOM 758 C CA . THR A 1 91 ? -8.300 6.634 3.608 1.00 92.19 91 THR A CA 1
ATOM 759 C C . THR A 1 91 ? -6.859 6.784 4.101 1.00 92.19 91 THR A C 1
ATOM 761 O O . THR A 1 91 ? -6.011 7.321 3.390 1.00 92.19 91 THR A O 1
ATOM 764 N N . SER A 1 92 ? -6.545 6.253 5.286 1.00 89.62 92 SER A N 1
ATOM 765 C CA . SER A 1 92 ? -5.178 6.239 5.819 1.00 89.62 92 SER A CA 1
ATOM 766 C C . SER A 1 92 ? -4.252 5.271 5.074 1.00 89.62 92 SER A C 1
ATOM 768 O O . SER A 1 92 ? -3.087 5.607 4.860 1.00 89.62 92 SER A O 1
ATOM 770 N N . PHE A 1 93 ? -4.764 4.108 4.652 1.00 92.44 93 PHE A N 1
ATOM 771 C CA . PHE A 1 93 ? -4.065 3.170 3.768 1.00 92.44 93 PHE A CA 1
ATOM 772 C C . PHE A 1 93 ? -3.674 3.857 2.459 1.00 92.44 93 PHE A C 1
ATOM 774 O O . PHE A 1 93 ? -2.496 3.884 2.115 1.00 92.44 93 PHE A O 1
ATOM 781 N N . LEU A 1 94 ? -4.646 4.468 1.774 1.00 91.00 94 LEU A N 1
ATOM 782 C CA . LEU A 1 94 ? -4.414 5.127 0.493 1.00 91.00 94 LEU A CA 1
ATOM 783 C C . LEU A 1 94 ? -3.467 6.309 0.636 1.00 91.00 94 LEU A C 1
ATOM 785 O O . LEU A 1 94 ? -2.553 6.449 -0.161 1.00 91.00 94 LEU A O 1
ATOM 789 N N . ARG A 1 95 ? -3.635 7.141 1.666 1.00 91.44 95 ARG A N 1
ATOM 790 C CA . ARG A 1 95 ? -2.776 8.310 1.859 1.00 91.44 95 ARG A CA 1
ATOM 791 C C . ARG A 1 95 ? -1.325 7.914 2.121 1.00 91.44 95 ARG A C 1
ATOM 793 O O . ARG A 1 95 ? -0.431 8.452 1.481 1.00 91.44 95 ARG A O 1
ATOM 800 N N . LEU A 1 96 ? -1.083 7.002 3.063 1.00 91.38 96 LEU A N 1
ATOM 801 C CA . LEU A 1 96 ? 0.281 6.596 3.407 1.00 91.38 96 LEU A CA 1
ATOM 802 C C . LEU A 1 96 ? 0.913 5.761 2.288 1.00 91.38 96 LEU A C 1
ATOM 804 O O . LEU A 1 96 ? 2.069 5.989 1.941 1.00 91.38 96 LEU A O 1
ATOM 808 N N . GLY A 1 97 ? 0.142 4.835 1.717 1.00 89.12 97 GLY A N 1
ATOM 809 C CA . GLY A 1 97 ? 0.563 3.995 0.604 1.00 89.12 97 GLY A CA 1
ATOM 810 C C . GLY A 1 97 ? 0.885 4.814 -0.639 1.00 89.12 97 GLY A C 1
ATOM 811 O O . GLY A 1 97 ? 1.964 4.648 -1.190 1.00 89.12 97 GLY A O 1
ATOM 812 N N . ALA A 1 98 ? 0.012 5.740 -1.046 1.00 91.56 98 ALA A N 1
ATOM 813 C CA . ALA A 1 98 ? 0.235 6.565 -2.231 1.00 91.56 98 ALA A CA 1
ATOM 814 C C . ALA A 1 98 ? 1.444 7.488 -2.066 1.00 91.56 98 ALA A C 1
ATOM 816 O O . ALA A 1 98 ? 2.275 7.516 -2.959 1.00 91.56 98 ALA A O 1
ATOM 817 N N . ILE A 1 99 ? 1.596 8.183 -0.929 1.00 92.88 99 ILE A N 1
ATOM 818 C CA . ILE A 1 99 ? 2.745 9.081 -0.700 1.00 92.88 99 ILE A CA 1
ATOM 819 C C . ILE A 1 99 ? 4.064 8.305 -0.773 1.00 92.88 99 ILE A C 1
ATOM 821 O O . ILE A 1 99 ? 4.980 8.695 -1.498 1.00 92.88 99 ILE A O 1
ATOM 825 N N . ASN A 1 100 ? 4.155 7.188 -0.047 1.00 92.44 100 ASN A N 1
ATOM 826 C CA . ASN A 1 100 ? 5.366 6.371 -0.044 1.00 92.44 100 ASN A CA 1
ATOM 827 C C . ASN A 1 100 ? 5.595 5.700 -1.399 1.00 92.44 100 ASN A C 1
ATOM 829 O O . ASN A 1 100 ? 6.738 5.594 -1.832 1.00 92.44 100 ASN A O 1
ATOM 833 N N . GLY A 1 101 ? 4.519 5.293 -2.072 1.00 90.94 101 GLY A N 1
ATOM 834 C CA . GLY A 1 101 ? 4.567 4.692 -3.395 1.00 90.94 101 GLY A CA 1
ATOM 835 C C . GLY A 1 101 ? 5.092 5.652 -4.443 1.00 90.94 101 GLY A C 1
ATOM 836 O O . GLY A 1 101 ? 6.036 5.313 -5.148 1.00 90.94 101 GLY A O 1
ATOM 837 N N . THR A 1 102 ? 4.550 6.870 -4.496 1.00 91.75 102 THR A N 1
ATOM 838 C CA . THR A 1 102 ? 5.015 7.914 -5.419 1.00 91.75 102 THR A CA 1
ATOM 839 C C . THR A 1 102 ? 6.463 8.304 -5.163 1.00 91.75 102 THR A C 1
ATOM 841 O O . THR A 1 102 ? 7.213 8.573 -6.093 1.00 91.75 102 THR A O 1
ATOM 844 N N . LEU A 1 103 ? 6.874 8.333 -3.895 1.00 93.00 103 LEU A N 1
ATOM 845 C CA . LEU A 1 103 ? 8.230 8.700 -3.519 1.00 93.00 103 LEU A CA 1
ATOM 846 C C . LEU A 1 103 ? 9.212 7.589 -3.908 1.00 93.00 103 LEU A C 1
ATOM 848 O O . LEU A 1 103 ? 10.226 7.869 -4.536 1.00 93.00 103 LEU A O 1
ATOM 852 N N . ALA A 1 104 ? 8.888 6.328 -3.623 1.00 90.31 104 ALA A N 1
ATOM 853 C CA . ALA A 1 104 ? 9.711 5.191 -4.020 1.00 90.31 104 ALA A CA 1
ATOM 854 C C . ALA A 1 104 ? 9.802 5.029 -5.544 1.00 90.31 104 ALA A C 1
ATOM 856 O O . ALA A 1 104 ? 10.886 4.775 -6.064 1.00 90.31 104 ALA A O 1
ATOM 857 N N . SER A 1 105 ? 8.696 5.227 -6.263 1.00 90.50 105 SER A N 1
ATOM 858 C CA . SER A 1 105 ? 8.675 5.161 -7.724 1.00 90.50 105 SER A CA 1
ATOM 859 C C . SER A 1 105 ? 9.507 6.286 -8.352 1.00 90.50 105 SER A C 1
ATOM 861 O O . SER A 1 105 ? 10.219 6.054 -9.326 1.00 90.50 105 SER A O 1
ATOM 863 N N . LEU A 1 106 ? 9.480 7.488 -7.759 1.00 91.19 106 LEU A N 1
ATOM 864 C CA . LEU A 1 106 ? 10.341 8.607 -8.151 1.00 91.19 106 LEU A CA 1
ATOM 865 C C . LEU A 1 106 ? 11.824 8.285 -7.913 1.00 91.19 106 LEU A C 1
ATOM 867 O O . LEU A 1 106 ? 12.636 8.501 -8.804 1.00 91.19 106 LEU A O 1
ATOM 871 N N . TYR A 1 107 ? 12.183 7.722 -6.753 1.00 89.94 107 TYR A N 1
ATOM 872 C CA . TYR A 1 107 ? 13.569 7.324 -6.470 1.00 89.94 107 TYR A CA 1
ATOM 873 C C . TYR A 1 107 ? 14.105 6.318 -7.488 1.00 89.94 107 TYR A C 1
ATOM 875 O O . TYR A 1 107 ? 15.232 6.466 -7.950 1.00 89.94 107 TYR A O 1
ATOM 883 N N . VAL A 1 108 ? 13.298 5.323 -7.856 1.00 86.75 108 VAL A N 1
ATOM 884 C CA . VAL A 1 108 ? 13.665 4.317 -8.863 1.00 86.75 108 VAL A CA 1
ATOM 885 C C . VAL A 1 108 ? 13.838 4.959 -10.239 1.00 86.75 108 VAL A C 1
ATOM 887 O O . VAL A 1 108 ? 14.790 4.634 -10.939 1.00 86.75 108 VAL A O 1
ATOM 890 N N . GLY A 1 109 ? 12.968 5.906 -10.602 1.00 81.81 109 GLY A N 1
ATOM 891 C CA . GLY A 1 109 ? 13.079 6.653 -11.855 1.00 81.81 109 GLY A CA 1
ATOM 892 C C . GLY A 1 109 ? 14.262 7.625 -11.918 1.00 81.81 109 GLY A C 1
ATOM 893 O O . GLY A 1 109 ? 14.716 7.927 -13.011 1.00 81.81 109 GLY A O 1
ATOM 894 N N . CYS A 1 110 ? 14.764 8.110 -10.777 1.00 80.94 110 CYS A N 1
ATOM 895 C CA . CYS A 1 110 ? 15.914 9.020 -10.716 1.00 80.94 110 CYS A CA 1
ATOM 896 C C . CYS A 1 110 ? 17.272 8.318 -10.567 1.00 80.94 110 CYS A C 1
ATOM 898 O O . CYS A 1 110 ? 18.297 8.981 -10.700 1.00 80.94 110 CYS A O 1
ATOM 900 N N . MET A 1 111 ? 17.303 7.028 -10.211 1.00 69.69 111 MET A N 1
ATOM 901 C CA . MET A 1 111 ? 18.558 6.284 -10.029 1.00 69.69 111 MET A CA 1
ATOM 902 C C . MET A 1 111 ? 19.105 5.645 -11.313 1.00 69.69 111 MET A C 1
ATOM 904 O O . MET A 1 111 ? 20.233 5.154 -11.288 1.00 69.69 111 MET A O 1
ATOM 908 N N . VAL A 1 112 ? 18.315 5.631 -12.389 1.00 50.72 112 VAL A N 1
ATOM 909 C CA . VAL A 1 112 ? 18.715 5.197 -13.737 1.00 50.72 112 VAL A CA 1
ATOM 910 C C . VAL A 1 112 ? 19.099 6.421 -14.551 1.00 50.72 112 VAL A C 1
ATOM 912 O O . VAL A 1 112 ? 20.193 6.385 -15.151 1.00 50.72 112 VAL A O 1
#

Secondary structure (DSSP, 8-state):
-------------GGGSSHHHHHHHHHH-TT--HHHHHHHHHHHHHHHHHHHHHHHHHHHHHHHHHHHHHTTPPPS-HHHHHHHHHHHHHHHHHHHHHHHHHHHHHHHHH--